Protein AF-A0A9C8E2R5-F1 (afdb_monomer)

Structure (mmCIF, N/CA/C/O backbone):
data_AF-A0A9C8E2R5-F1
#
_entry.id   AF-A0A9C8E2R5-F1
#
loop_
_atom_site.group_PDB
_atom_site.id
_atom_site.type_symbol
_atom_site.label_atom_id
_atom_site.label_alt_id
_atom_site.label_comp_id
_atom_site.label_asym_id
_atom_site.label_entity_id
_atom_site.label_seq_id
_atom_site.pdbx_PDB_ins_code
_atom_site.Cartn_x
_atom_site.Cartn_y
_atom_site.Cartn_z
_atom_site.occupancy
_atom_site.B_iso_or_equiv
_atom_site.auth_seq_id
_atom_site.auth_comp_id
_atom_site.auth_asym_id
_atom_site.auth_atom_id
_atom_site.pdbx_PDB_model_num
ATOM 1 N N . MET A 1 1 ? -6.116 -19.309 16.311 1.00 56.62 1 MET A N 1
ATOM 2 C CA . MET A 1 1 ? -5.855 -19.202 14.858 1.00 56.62 1 MET A CA 1
ATOM 3 C C . MET A 1 1 ? -5.239 -17.838 14.606 1.00 56.62 1 MET A C 1
ATOM 5 O O . MET A 1 1 ? -5.876 -16.852 14.950 1.00 56.62 1 MET A O 1
ATOM 9 N N . ALA A 1 2 ? -4.009 -17.768 14.097 1.00 66.31 2 ALA A N 1
ATOM 10 C CA . ALA A 1 2 ? -3.384 -16.493 13.751 1.00 66.31 2 ALA A CA 1
ATOM 11 C C . ALA A 1 2 ? -3.917 -16.028 12.388 1.00 66.31 2 ALA A C 1
ATOM 13 O O . ALA A 1 2 ? -3.854 -16.775 11.412 1.00 66.31 2 ALA A O 1
ATOM 14 N N . VAL A 1 3 ? -4.480 -14.822 12.330 1.00 77.81 3 VAL A N 1
ATOM 15 C CA . VAL A 1 3 ? -4.948 -14.218 11.078 1.00 77.81 3 VAL A CA 1
ATOM 16 C C . VAL A 1 3 ? -3.768 -13.494 10.439 1.00 77.81 3 VAL A C 1
ATOM 18 O O . VAL A 1 3 ? -3.229 -12.554 11.016 1.00 77.81 3 VAL A O 1
ATOM 21 N N . TYR A 1 4 ? -3.372 -13.935 9.246 1.00 82.12 4 TYR A N 1
ATOM 22 C CA . TYR A 1 4 ? -2.270 -13.358 8.480 1.00 82.12 4 TYR A CA 1
ATOM 23 C C . TYR A 1 4 ? -2.784 -12.759 7.168 1.00 82.12 4 TYR A C 1
ATOM 25 O O . TYR A 1 4 ? -3.564 -13.385 6.449 1.00 82.12 4 TYR A O 1
ATOM 33 N N . LEU A 1 5 ? -2.328 -11.545 6.854 1.00 89.00 5 LEU A N 1
ATOM 34 C CA . LEU A 1 5 ? -2.619 -10.866 5.595 1.00 89.00 5 LEU A CA 1
ATOM 35 C C . LEU A 1 5 ? -1.418 -10.995 4.654 1.00 89.00 5 LEU A C 1
ATOM 37 O O . LEU A 1 5 ? -0.404 -10.320 4.841 1.00 89.00 5 LEU A O 1
ATOM 41 N N . HIS A 1 6 ? -1.556 -11.832 3.628 1.00 91.25 6 HIS A N 1
ATOM 42 C CA . HIS A 1 6 ? -0.557 -11.969 2.573 1.00 91.25 6 HIS A CA 1
ATOM 43 C C . HIS A 1 6 ? -0.731 -10.887 1.499 1.00 91.25 6 HIS A C 1
ATOM 45 O O . HIS A 1 6 ? -1.842 -10.671 1.014 1.00 91.25 6 HIS A O 1
ATOM 51 N N . ALA A 1 7 ? 0.364 -10.238 1.099 1.00 94.75 7 ALA A N 1
ATOM 52 C CA . ALA A 1 7 ? 0.382 -9.267 0.009 1.00 94.75 7 ALA A CA 1
ATOM 53 C C . ALA A 1 7 ? 1.461 -9.636 -1.019 1.00 94.75 7 ALA A C 1
ATOM 55 O O . ALA A 1 7 ? 2.638 -9.739 -0.680 1.00 94.75 7 ALA A O 1
ATOM 56 N N . ASP A 1 8 ? 1.055 -9.793 -2.279 1.00 96.88 8 ASP A N 1
ATOM 57 C CA . ASP A 1 8 ? 1.953 -10.056 -3.404 1.00 96.88 8 ASP A CA 1
ATOM 58 C C . ASP A 1 8 ? 2.354 -8.733 -4.073 1.00 96.88 8 ASP A C 1
ATOM 60 O O . ASP A 1 8 ? 1.581 -8.125 -4.819 1.00 96.88 8 ASP A O 1
ATOM 64 N N . SER A 1 9 ? 3.574 -8.271 -3.786 1.00 97.56 9 SER A N 1
ATOM 65 C CA . SER A 1 9 ? 4.084 -7.002 -4.321 1.00 97.56 9 SER A CA 1
ATOM 66 C C . SER A 1 9 ? 4.320 -7.042 -5.835 1.00 97.56 9 SER A C 1
ATOM 68 O O . SER A 1 9 ? 4.285 -5.989 -6.466 1.00 97.56 9 SER A O 1
ATOM 70 N N . SER A 1 10 ? 4.480 -8.224 -6.447 1.00 97.31 10 SER A N 1
ATOM 71 C CA . SER A 1 10 ? 4.686 -8.343 -7.902 1.00 97.31 10 SER A CA 1
ATOM 72 C C . SER A 1 10 ? 3.466 -7.898 -8.719 1.00 97.31 10 SER A C 1
ATOM 74 O O . SER A 1 10 ? 3.591 -7.546 -9.888 1.00 97.31 10 SER A O 1
ATOM 76 N N . LYS A 1 11 ? 2.286 -7.861 -8.087 1.00 97.19 11 LYS A N 1
ATOM 77 C CA . LYS A 1 11 ? 1.013 -7.450 -8.699 1.00 97.19 11 LYS A CA 1
ATOM 78 C C . LYS A 1 11 ? 0.609 -6.017 -8.351 1.00 97.19 11 LYS A C 1
ATOM 80 O O . LYS A 1 11 ? -0.455 -5.557 -8.763 1.00 97.19 11 LYS A O 1
ATOM 85 N N . CYS A 1 12 ? 1.414 -5.304 -7.564 1.00 98.06 12 CYS A N 1
ATOM 86 C CA . CYS A 1 12 ? 1.083 -3.955 -7.128 1.00 98.06 12 CYS A CA 1
ATOM 87 C C . CYS A 1 12 ? 1.396 -2.925 -8.221 1.00 98.06 12 CYS A C 1
ATOM 89 O O . CYS A 1 12 ? 2.553 -2.692 -8.556 1.00 98.06 12 CYS A O 1
ATOM 91 N N . SER A 1 13 ? 0.364 -2.240 -8.719 1.00 97.69 13 SER A N 1
ATOM 92 C CA . SER A 1 13 ? 0.500 -1.144 -9.693 1.00 97.69 13 SER A CA 1
ATOM 93 C C . SER A 1 13 ? 0.696 0.238 -9.059 1.00 97.69 13 SER A C 1
ATOM 95 O O . SER A 1 13 ? 0.827 1.233 -9.766 1.00 97.69 13 SER A O 1
ATOM 97 N N . GLY A 1 14 ? 0.664 0.332 -7.726 1.00 97.69 14 GLY A N 1
ATOM 98 C CA . GLY A 1 14 ? 0.781 1.606 -7.015 1.00 97.69 14 GLY A CA 1
ATOM 99 C C . GLY A 1 14 ? -0.504 2.446 -6.958 1.00 97.69 14 GLY A C 1
ATOM 100 O O . GLY A 1 14 ? -0.434 3.625 -6.621 1.00 97.69 14 GLY A O 1
ATOM 101 N N . CYS A 1 15 ? -1.682 1.867 -7.225 1.00 97.88 15 CYS A N 1
ATOM 102 C CA . CYS A 1 15 ? -2.960 2.597 -7.316 1.00 97.88 15 CYS A CA 1
ATOM 103 C C . CYS A 1 15 ? -3.465 3.238 -6.006 1.00 97.88 15 CYS A C 1
ATOM 105 O O . CYS A 1 15 ? -4.360 4.076 -6.040 1.00 97.88 15 CYS A O 1
ATOM 107 N N . LYS A 1 16 ? -2.933 2.836 -4.842 1.00 98.06 16 LYS A N 1
ATOM 108 C CA . LYS A 1 16 ? -3.301 3.336 -3.496 1.00 98.06 16 LYS A CA 1
ATOM 109 C C . LYS A 1 16 ? -4.760 3.125 -3.064 1.00 98.06 16 LYS A C 1
ATOM 111 O O . LYS A 1 16 ? -5.113 3.547 -1.964 1.00 98.06 16 LYS A O 1
ATOM 116 N N . ALA A 1 17 ? -5.577 2.399 -3.827 1.00 98.19 17 ALA A N 1
ATOM 117 C CA . ALA A 1 17 ? -6.963 2.100 -3.455 1.00 98.19 17 ALA A CA 1
ATOM 118 C C . ALA A 1 17 ? -7.073 1.382 -2.095 1.00 98.19 17 ALA A C 1
ATOM 120 O O . ALA A 1 17 ? -7.944 1.698 -1.289 1.00 98.19 17 ALA A O 1
ATOM 121 N N . CYS A 1 18 ? -6.139 0.477 -1.784 1.00 98.00 18 CYS A N 1
ATOM 122 C CA . CYS A 1 18 ? -6.093 -0.200 -0.485 1.00 98.00 18 CYS A CA 1
ATOM 123 C C . CYS A 1 18 ? -5.817 0.757 0.691 1.00 98.00 18 CYS A C 1
ATOM 125 O O . CYS A 1 18 ? -6.308 0.524 1.796 1.00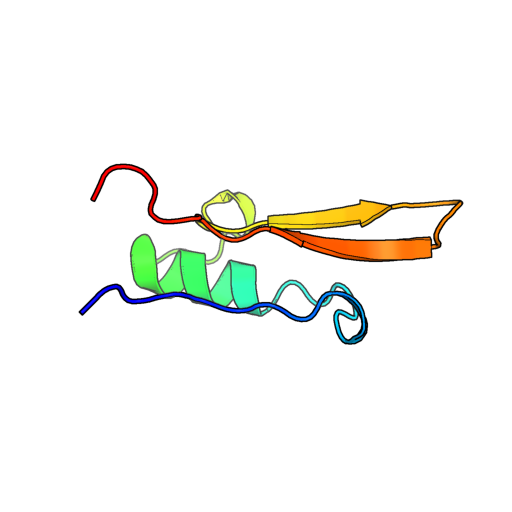 98.00 18 CYS A O 1
ATOM 127 N N . LEU A 1 19 ? -5.074 1.847 0.461 1.00 98.56 19 LEU A N 1
ATOM 128 C CA . LEU A 1 19 ? -4.803 2.861 1.482 1.00 98.56 19 LEU A CA 1
ATOM 129 C C . LEU A 1 19 ? -6.075 3.647 1.804 1.00 98.56 19 LEU A C 1
ATOM 131 O O . LEU A 1 19 ? -6.406 3.803 2.976 1.00 98.56 19 LEU A O 1
ATOM 135 N N . VAL A 1 20 ? -6.806 4.072 0.767 1.00 98.50 20 VAL A N 1
ATOM 136 C CA . VAL A 1 20 ? -8.106 4.755 0.897 1.00 98.50 20 VAL A CA 1
ATOM 137 C C . VAL A 1 20 ? -9.125 3.848 1.587 1.00 98.50 20 VAL A C 1
ATOM 139 O O . VAL A 1 20 ? -9.761 4.245 2.558 1.00 98.50 20 VAL A O 1
ATOM 142 N N . ALA A 1 21 ? -9.237 2.591 1.153 1.00 98.38 21 ALA A N 1
ATOM 143 C CA . ALA A 1 21 ? -10.145 1.633 1.779 1.00 98.38 21 ALA A CA 1
ATOM 144 C C . ALA A 1 21 ? -9.835 1.446 3.275 1.00 98.38 21 ALA A C 1
ATOM 146 O O . ALA A 1 21 ? -10.743 1.420 4.105 1.00 98.38 21 ALA A O 1
ATOM 147 N N . CYS A 1 22 ? -8.552 1.361 3.644 1.00 97.94 22 CYS A N 1
ATOM 148 C CA . CYS A 1 22 ? -8.141 1.227 5.038 1.00 97.94 22 CYS A CA 1
ATOM 149 C C . CYS A 1 22 ? -8.430 2.489 5.864 1.00 97.94 22 CYS A C 1
ATOM 151 O O . CYS A 1 22 ? -8.928 2.375 6.985 1.00 97.94 22 CYS A O 1
ATOM 153 N N . SER A 1 23 ? -8.132 3.681 5.340 1.00 98.62 23 SER A N 1
ATOM 154 C CA . SER A 1 23 ? -8.371 4.940 6.053 1.00 98.62 23 SER A CA 1
ATOM 155 C C . SER A 1 23 ? -9.862 5.208 6.254 1.00 98.62 23 SER A C 1
ATOM 157 O O . SER A 1 23 ? -10.262 5.573 7.361 1.00 98.62 23 SER A O 1
ATOM 159 N N . LEU A 1 24 ? -10.695 4.908 5.255 1.00 98.62 24 LEU A N 1
ATOM 160 C CA . LEU A 1 24 ? -12.150 4.941 5.384 1.00 98.62 24 LEU A CA 1
ATOM 161 C C . LEU A 1 24 ? -12.630 3.942 6.442 1.00 98.62 24 LEU A C 1
ATOM 163 O O . LEU A 1 24 ? -13.312 4.330 7.387 1.00 98.62 24 LEU A O 1
ATOM 167 N N . ALA A 1 25 ? -12.210 2.678 6.355 1.00 98.12 25 ALA A N 1
ATOM 168 C CA . ALA A 1 25 ? -12.677 1.629 7.263 1.00 98.12 25 ALA A CA 1
ATOM 169 C C . ALA A 1 25 ? -12.203 1.793 8.719 1.00 98.12 25 ALA A C 1
ATOM 171 O O . ALA A 1 25 ? -12.847 1.278 9.631 1.00 98.12 25 ALA A O 1
ATOM 172 N N . LYS A 1 26 ? -11.048 2.432 8.959 1.00 97.62 26 LYS A N 1
ATOM 173 C CA . LYS A 1 26 ? -10.452 2.552 10.305 1.00 97.62 26 LYS A CA 1
ATOM 174 C C . LYS A 1 26 ?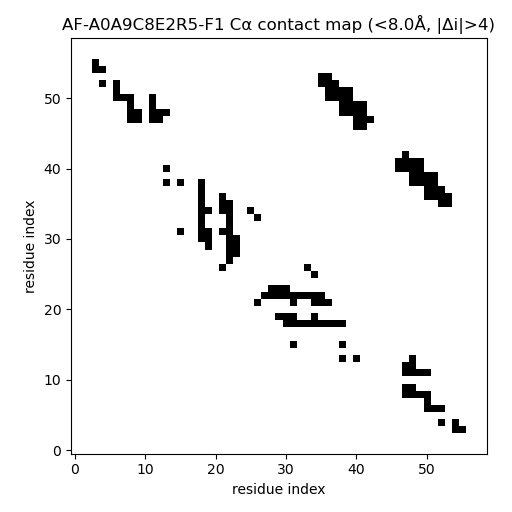 -10.573 3.937 10.925 1.00 97.62 26 LYS A C 1
ATOM 176 O O . LYS A 1 26 ? -10.498 4.033 12.146 1.00 97.62 26 LYS A O 1
ATOM 181 N N . PHE A 1 27 ? -10.726 4.981 10.117 1.00 98.06 27 PHE A N 1
ATOM 182 C CA . PHE A 1 27 ? -10.740 6.369 10.582 1.00 98.06 27 PHE A CA 1
ATOM 183 C C . PHE A 1 27 ? -11.895 7.199 10.008 1.00 98.06 27 PHE A C 1
ATOM 185 O O . PHE A 1 27 ? -12.023 8.355 10.397 1.00 98.06 27 PHE A O 1
ATOM 192 N N . GLY A 1 28 ? -12.711 6.655 9.097 1.00 98.38 28 GLY A N 1
ATOM 193 C CA . GLY A 1 28 ? -13.850 7.366 8.508 1.00 98.38 28 GLY A CA 1
ATOM 194 C C . GLY A 1 28 ? -13.461 8.547 7.618 1.00 98.38 28 GLY A C 1
ATOM 195 O O . GLY A 1 28 ? -14.265 9.452 7.429 1.00 9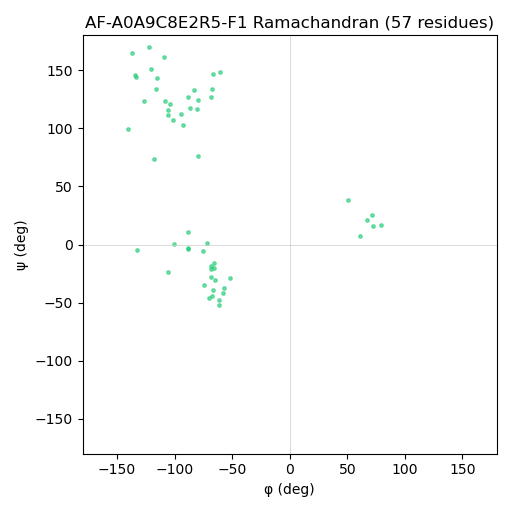8.38 28 GLY A O 1
ATOM 196 N N . VAL A 1 29 ? -12.227 8.581 7.103 1.00 98.31 29 VAL A N 1
ATOM 197 C CA . VAL A 1 29 ? -11.733 9.699 6.287 1.00 98.31 29 VAL A CA 1
ATOM 198 C C . VAL A 1 29 ? -11.032 9.217 5.029 1.00 98.31 29 VAL A C 1
ATOM 200 O O . VAL A 1 29 ? -10.278 8.244 5.063 1.00 98.31 29 VAL A O 1
ATOM 203 N N . ASP A 1 30 ? -11.204 9.959 3.940 1.00 97.56 30 ASP A N 1
ATOM 204 C CA . ASP A 1 30 ? -10.432 9.777 2.714 1.00 97.56 30 ASP A CA 1
ATOM 205 C C . ASP A 1 30 ? -9.049 10.432 2.854 1.00 97.56 30 ASP A C 1
ATOM 207 O O . ASP A 1 30 ? -8.784 11.546 2.406 1.00 97.56 30 ASP A O 1
ATOM 211 N N . ASN A 1 31 ? -8.162 9.764 3.592 1.00 97.69 31 ASN A N 1
ATOM 212 C CA . ASN A 1 31 ? -6.768 10.179 3.702 1.00 97.69 31 ASN A CA 1
ATOM 213 C C . ASN A 1 31 ? -5.833 8.959 3.696 1.00 97.69 31 ASN A C 1
ATOM 215 O O . ASN A 1 31 ? -5.635 8.348 4.751 1.00 97.69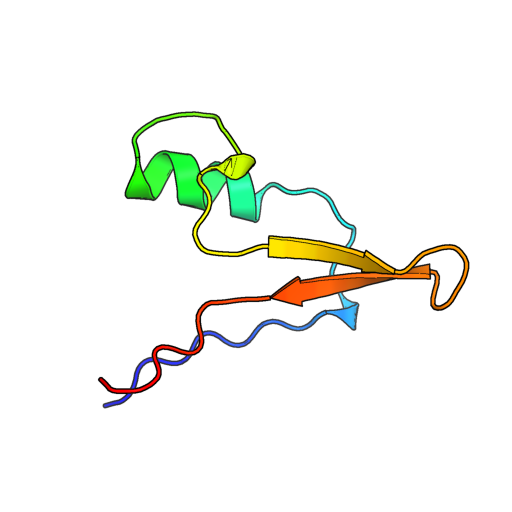 31 ASN A O 1
ATOM 219 N N . PRO A 1 32 ? -5.203 8.621 2.553 1.00 97.4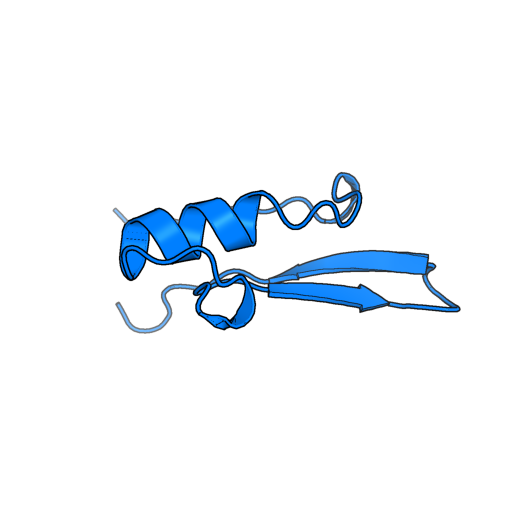4 32 PRO A N 1
ATOM 220 C CA . PRO A 1 32 ? -4.254 7.511 2.442 1.00 97.44 32 PRO A CA 1
ATOM 221 C C . PRO A 1 32 ? -3.121 7.527 3.474 1.00 97.44 32 PRO A C 1
ATOM 223 O O . PRO A 1 32 ? -2.641 6.465 3.858 1.00 97.44 32 PRO A O 1
ATOM 226 N N . LYS A 1 33 ? -2.702 8.705 3.967 1.00 97.00 33 LYS A N 1
ATOM 227 C CA . LYS A 1 33 ? -1.648 8.811 4.993 1.00 97.00 33 LYS A CA 1
ATOM 228 C C . LYS A 1 33 ? -2.081 8.264 6.356 1.00 97.00 33 LYS A C 1
ATOM 230 O O . LYS A 1 33 ? -1.223 7.990 7.184 1.00 97.00 33 LYS A O 1
ATOM 235 N N . LYS A 1 34 ? -3.387 8.111 6.600 1.00 97.81 34 LYS A N 1
ATOM 236 C CA . LYS A 1 34 ? -3.919 7.475 7.815 1.00 97.81 34 LYS A CA 1
ATOM 237 C C . LYS A 1 34 ? -4.070 5.957 7.685 1.00 97.81 34 LYS A C 1
ATOM 239 O O . LYS A 1 34 ? -4.458 5.313 8.652 1.00 97.81 34 LYS A O 1
ATOM 244 N N . ALA A 1 35 ? -3.801 5.363 6.523 1.00 98.00 35 ALA A N 1
ATOM 245 C CA . ALA A 1 35 ? -3.880 3.915 6.357 1.00 98.00 35 ALA A CA 1
ATOM 246 C C . ALA A 1 35 ? -2.899 3.181 7.293 1.00 98.00 35 ALA A C 1
ATOM 248 O O . ALA A 1 35 ? -1.814 3.673 7.589 1.00 98.00 35 ALA A O 1
ATOM 249 N N . ARG A 1 36 ? -3.259 1.968 7.732 1.00 96.31 36 ARG A N 1
ATOM 250 C CA . ARG A 1 36 ? -2.401 1.105 8.578 1.00 96.31 36 ARG A CA 1
ATOM 251 C C . ARG A 1 36 ? -1.460 0.194 7.774 1.00 96.31 36 ARG A C 1
ATOM 253 O O . ARG A 1 36 ? -0.880 -0.740 8.319 1.00 96.31 36 ARG A O 1
ATOM 260 N N . LEU A 1 37 ? -1.360 0.437 6.473 1.00 96.88 37 LEU A N 1
ATOM 261 C CA . LEU A 1 37 ? -0.492 -0.244 5.520 1.00 96.88 37 LEU A CA 1
ATOM 262 C C . LEU A 1 37 ? 0.128 0.809 4.595 1.00 96.88 37 LEU A C 1
ATOM 264 O O . LEU A 1 37 ? -0.360 1.939 4.536 1.00 96.88 37 LEU A O 1
ATOM 268 N N . ALA A 1 38 ? 1.179 0.443 3.868 1.00 97.62 38 ALA A N 1
ATOM 269 C CA . ALA A 1 38 ? 1.898 1.355 2.987 1.00 97.62 38 ALA A CA 1
ATOM 270 C C . ALA A 1 38 ? 2.175 0.730 1.616 1.00 97.62 38 ALA A C 1
ATOM 272 O O . ALA A 1 38 ? 2.449 -0.462 1.50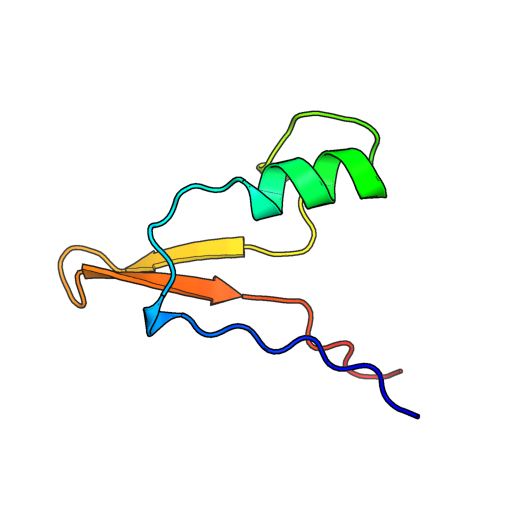0 1.00 97.62 38 ALA A O 1
ATOM 273 N N . ILE A 1 39 ? 2.149 1.577 0.586 1.00 98.25 39 ILE A N 1
ATOM 274 C CA . ILE A 1 39 ? 2.710 1.282 -0.734 1.00 98.25 39 ILE A CA 1
ATOM 275 C C . ILE A 1 39 ? 4.001 2.088 -0.852 1.00 98.25 39 ILE A C 1
ATOM 277 O O . ILE A 1 39 ? 3.958 3.320 -0.834 1.00 98.25 39 ILE A O 1
ATOM 281 N N . ILE A 1 40 ? 5.134 1.401 -0.961 1.00 97.81 40 ILE A N 1
ATOM 282 C CA . ILE A 1 40 ? 6.461 2.012 -1.012 1.00 97.81 40 ILE A CA 1
ATOM 283 C C . ILE A 1 40 ? 6.979 1.943 -2.454 1.00 97.81 40 ILE A C 1
ATOM 285 O O . ILE A 1 40 ? 7.275 0.848 -2.933 1.00 97.81 40 ILE A O 1
ATOM 289 N N . PRO A 1 41 ? 7.098 3.082 -3.158 1.00 97.38 41 PRO A N 1
ATOM 290 C CA . PRO A 1 41 ? 7.744 3.124 -4.466 1.00 97.38 41 PRO A CA 1
ATOM 291 C C . PRO A 1 41 ? 9.249 2.845 -4.334 1.00 97.38 41 PRO A C 1
ATOM 293 O O . PRO A 1 41 ? 9.913 3.426 -3.474 1.00 97.38 41 PRO A O 1
ATOM 296 N N . LYS A 1 42 ? 9.796 1.981 -5.194 1.00 97.19 42 LYS A N 1
ATOM 297 C CA . LYS A 1 42 ? 11.225 1.640 -5.267 1.00 97.19 42 LYS A CA 1
ATOM 298 C C . LYS A 1 42 ? 11.785 2.031 -6.638 1.00 97.19 42 LYS A C 1
ATOM 300 O O . LYS A 1 42 ? 11.988 1.175 -7.489 1.00 97.19 42 LYS A O 1
ATOM 305 N N . PHE A 1 43 ? 11.970 3.330 -6.861 1.00 94.50 43 PHE A N 1
ATOM 306 C CA . PHE A 1 43 ? 12.435 3.905 -8.132 1.00 94.50 43 PHE A CA 1
ATOM 307 C C . PHE A 1 43 ? 13.747 4.680 -7.926 1.00 94.50 43 PHE A C 1
ATOM 309 O O . PHE A 1 43 ? 13.935 5.228 -6.836 1.00 94.50 43 PHE A O 1
ATOM 316 N N . PRO A 1 44 ? 14.630 4.779 -8.943 1.00 93.25 44 PRO A N 1
ATOM 317 C CA . PRO A 1 44 ? 14.451 4.325 -10.334 1.00 93.25 44 PRO A CA 1
ATOM 318 C C . PRO A 1 44 ? 14.543 2.803 -10.531 1.00 93.25 44 PRO A C 1
ATOM 320 O O . PRO A 1 44 ? 13.769 2.254 -11.304 1.00 93.25 44 PRO A O 1
ATOM 323 N N . GLU A 1 45 ? 15.396 2.119 -9.773 1.00 89.88 45 GLU A N 1
ATOM 324 C CA . GLU A 1 45 ? 15.499 0.656 -9.729 1.00 89.88 45 GLU A CA 1
ATOM 325 C C . GLU A 1 45 ? 15.104 0.175 -8.324 1.00 89.88 45 GLU A C 1
ATOM 327 O O . GLU A 1 45 ? 15.429 0.867 -7.350 1.00 89.88 45 GLU A O 1
ATOM 332 N N . PRO A 1 46 ? 14.413 -0.972 -8.153 1.00 93.62 46 PRO A N 1
ATOM 333 C CA . PRO A 1 46 ? 13.875 -1.939 -9.135 1.00 93.62 46 PRO A CA 1
ATOM 334 C C . PRO A 1 46 ? 12.651 -1.514 -9.970 1.00 93.62 46 PRO A C 1
ATOM 336 O O . PRO A 1 46 ? 12.140 -2.314 -10.746 1.00 93.62 46 PRO A O 1
ATOM 339 N N . GLY A 1 47 ? 12.134 -0.299 -9.813 1.00 96.12 47 GLY A N 1
ATOM 340 C CA . GLY A 1 47 ? 10.980 0.176 -10.583 1.00 96.12 47 GLY A CA 1
ATOM 341 C C . GLY A 1 47 ? 9.651 -0.479 -10.190 1.00 96.12 47 GLY A C 1
ATOM 342 O O . GLY A 1 47 ? 8.735 -0.565 -11.006 1.00 96.12 47 GLY A O 1
ATOM 343 N N . VAL A 1 48 ? 9.536 -0.956 -8.947 1.00 97.06 48 VAL A N 1
ATOM 344 C CA . VAL A 1 48 ? 8.343 -1.651 -8.436 1.00 97.06 48 VAL A CA 1
ATOM 345 C C . VAL A 1 48 ? 7.752 -0.959 -7.210 1.00 97.06 48 VAL A C 1
ATOM 347 O O . VAL A 1 48 ? 8.351 -0.062 -6.610 1.00 97.06 48 VAL A O 1
ATOM 350 N N . PHE A 1 49 ? 6.563 -1.405 -6.811 1.00 98.50 49 PHE A N 1
ATOM 351 C CA . PHE A 1 49 ? 5.914 -0.996 -5.574 1.00 98.50 49 PHE A CA 1
ATOM 352 C C . PHE A 1 49 ? 5.925 -2.138 -4.558 1.00 98.50 49 PHE A C 1
ATOM 354 O O . PHE A 1 49 ? 5.387 -3.212 -4.805 1.00 98.50 49 PHE A O 1
ATOM 361 N N . GLU A 1 50 ? 6.488 -1.884 -3.382 1.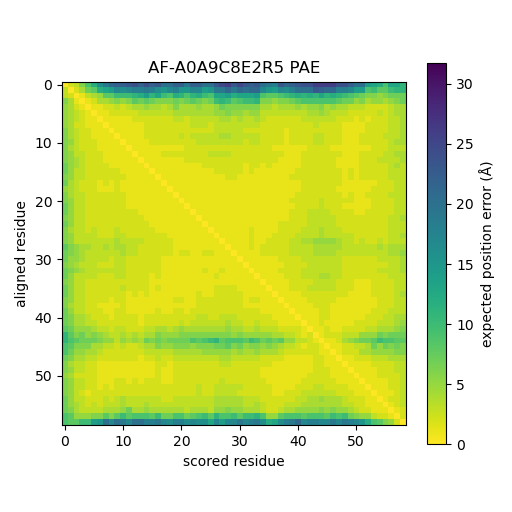00 97.88 50 GLU A N 1
ATOM 362 C CA . GLU A 1 50 ? 6.442 -2.807 -2.249 1.00 97.88 50 GLU A CA 1
ATOM 363 C C . GLU A 1 50 ? 5.174 -2.542 -1.422 1.00 97.88 50 GLU A C 1
ATOM 365 O O . GLU A 1 50 ? 4.920 -1.409 -1.002 1.00 97.88 50 GLU A O 1
ATOM 370 N N . VAL A 1 51 ? 4.375 -3.581 -1.166 1.00 97.94 51 VAL A N 1
ATOM 371 C CA . VAL A 1 51 ? 3.202 -3.503 -0.283 1.00 97.94 51 VAL A CA 1
ATOM 372 C C . VAL A 1 51 ? 3.608 -3.941 1.121 1.00 97.94 51 VAL A C 1
ATOM 374 O O . VAL A 1 51 ? 3.890 -5.114 1.350 1.00 97.94 51 VAL A O 1
ATOM 377 N N . LYS A 1 52 ? 3.599 -3.012 2.081 1.00 96.56 52 LYS A N 1
ATOM 378 C CA . LYS A 1 52 ? 3.861 -3.307 3.496 1.00 96.56 52 LYS A CA 1
ATOM 379 C C . LYS A 1 52 ? 2.578 -3.306 4.307 1.00 96.56 52 LYS A C 1
ATOM 381 O O . LYS A 1 52 ? 1.896 -2.286 4.394 1.00 96.56 52 LYS A O 1
ATOM 386 N N . THR A 1 53 ? 2.284 -4.431 4.946 1.00 95.00 53 THR A N 1
ATOM 387 C CA . THR A 1 53 ? 1.146 -4.618 5.853 1.00 95.00 53 THR A CA 1
ATOM 388 C C . THR A 1 53 ? 1.627 -4.745 7.301 1.00 95.00 53 THR A C 1
ATOM 390 O O . THR A 1 53 ? 2.803 -4.999 7.561 1.00 95.00 53 THR A O 1
ATOM 393 N N . CYS A 1 54 ? 0.727 -4.544 8.268 1.00 92.25 54 CYS A N 1
ATOM 394 C CA . CYS A 1 54 ? 1.044 -4.832 9.664 1.00 92.25 54 CYS A CA 1
ATOM 395 C C . CYS A 1 54 ? 1.200 -6.346 9.852 1.00 92.25 54 CYS A C 1
ATOM 397 O O . CYS A 1 54 ? 0.293 -7.104 9.516 1.00 92.25 54 CYS A O 1
ATOM 399 N N . THR A 1 55 ? 2.323 -6.774 10.427 1.00 91.25 55 THR A N 1
ATOM 400 C CA . THR A 1 55 ? 2.642 -8.193 10.652 1.00 91.25 55 THR A CA 1
ATOM 401 C C . THR A 1 55 ? 1.862 -8.819 11.805 1.00 91.25 55 THR A C 1
ATOM 403 O O . THR A 1 55 ? 1.977 -10.020 12.012 1.00 91.25 55 THR A O 1
ATOM 406 N N . GLN A 1 56 ? 1.084 -8.019 12.549 1.00 90.81 56 GLN A N 1
ATOM 407 C CA . GLN A 1 56 ? 0.379 -8.450 13.764 1.00 90.81 56 GLN A CA 1
ATOM 408 C C . GLN A 1 56 ? 1.329 -9.167 14.741 1.00 90.81 56 GLN A C 1
ATOM 410 O O . GLN A 1 56 ? 0.979 -10.168 15.352 1.00 90.81 56 GLN A O 1
ATOM 415 N N . CYS A 1 57 ? 2.569 -8.680 14.859 1.00 88.62 57 CYS A N 1
ATOM 416 C CA . CYS A 1 57 ? 3.532 -9.259 15.785 1.00 88.62 57 CYS A CA 1
ATOM 417 C C . CYS A 1 57 ? 3.099 -9.036 17.242 1.00 88.62 57 CYS A C 1
ATOM 419 O O . CYS A 1 57 ? 2.551 -7.984 17.571 1.00 88.62 57 CYS A O 1
ATOM 421 N N . GLY A 1 58 ? 3.407 -9.993 18.118 1.00 81.94 58 GLY A N 1
ATOM 422 C CA . GLY A 1 58 ? 3.153 -9.865 19.556 1.00 81.94 58 GLY A CA 1
ATOM 423 C C . GLY A 1 58 ? 1.682 -9.969 19.967 1.00 81.94 58 GLY A C 1
ATOM 424 O O . GLY A 1 58 ? 1.353 -9.564 21.078 1.00 81.94 58 GLY A O 1
ATOM 425 N N . THR A 1 59 ? 0.811 -10.472 19.087 1.00 64.88 59 THR A N 1
ATOM 426 C CA . THR A 1 59 ? -0.537 -10.935 19.456 1.00 64.88 59 THR A CA 1
ATOM 427 C C . THR A 1 59 ? -0.497 -12.296 20.124 1.00 64.88 59 THR A C 1
ATOM 429 O O . THR A 1 59 ? 0.271 -13.144 19.613 1.00 64.88 59 THR A O 1
#

Mean predicted aligned error: 3.33 Å

Nearest PDB structures (foldseek):
  8c0z-assembly1_F  TM=9.146E-01  e=2.628E-03  Aromatoleum aromaticum
  6x1o-assembly1_D  TM=8.738E-01  e=5.374E-03  Pyrococcus furiosus COM1

Foldseek 3Di:
DDDFDDDDQ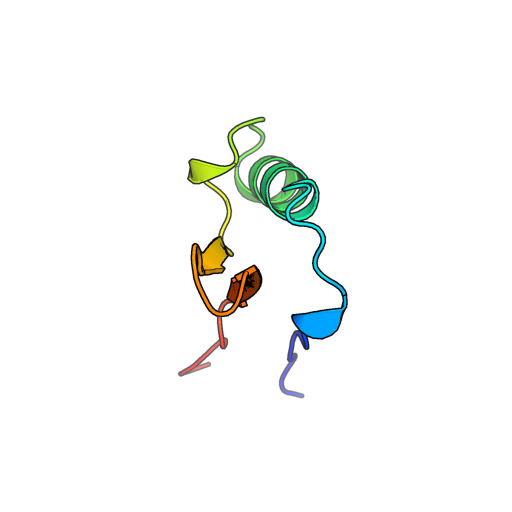VPDPPPLPQLQVQCCVPPVDRDSVNHQWDWDQDPPPPRTTDTGHDGPPPD

Sequence (59 aa):
MAVYLHADSSKCSGCKACLVACSLAKFGVDNPKKARLAIIPKFPEPGVFEVKTCTQCGT

Radius of gyration: 12.66 Å; Cα contacts (8 Å, |Δi|>4): 83; chains: 1; bounding box: 29×29×30 Å
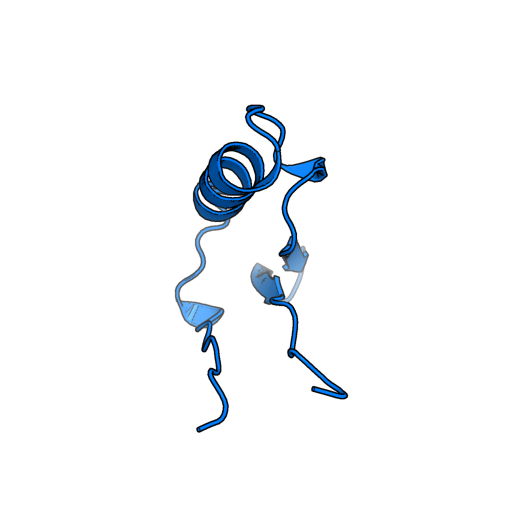
Secondary structure (DSSP, 8-state):
--------GGG-----HHHHHHHHHHHSS--GGG-SSEEEEETTTT-EEEEE----TT-

pLDDT: mean 93.91, std 8.48, range [56.62, 98.62]

Solvent-accessible surface area (backbone atoms only — not comparable to full-atom values): 3827 Å² total; per-residue (Å²): 134,89,88,78,86,88,72,70,37,92,76,43,85,71,81,56,59,69,23,34,52,39,7,36,76,75,68,74,36,94,37,49,90,66,20,79,45,48,79,44,79,33,70,83,70,88,60,47,26,45,60,46,68,71,81,70,78,92,114